Protein AF-A0A1I5XBR3-F1 (afdb_monomer)

InterPro domains:
  IPR021961 Type IV methyl-directed restriction enzyme EcoKMcrB subunit, DNA-binding domain [PF12102] (15-81)

Sequence (81 aa):
MQRRGVIIRTEIPERIRNHVETIAAETGTTVSDLGVEGRDGTGLKTEIPWVRVFSRSAAPRATTGWYVVYLFSASGDRVYL

Mean predicted aligned error: 3.8 Å

Solvent-accessible surface area (backbone atoms only — not comparable to full-atom values): 4587 Å² total; per-residue (Å²): 112,70,68,59,42,46,40,35,48,41,55,51,32,52,60,54,56,79,42,38,64,59,51,15,65,78,68,74,52,49,61,88,39,54,42,66,50,30,42,55,50,83,70,96,79,38,68,56,28,34,39,36,44,28,36,48,85,66,20,74,42,99,91,40,67,70,66,52,49,41,42,31,42,71,86,65,86,48,76,46,117

Foldseek 3Di:
DVVLQCCFAPVVLVVVLVCLVVVCVVVVHDSVQWDKGWDPDDPPPPLKTKIWIDGCVQDVDPVGHDTDMWIAHSVRPDTDD

pLDDT: mean 91.49, std 10.75, range [51.47, 98.31]

Radius of gyration: 12.95 Å; Cα contacts (8 Å, |Δi|>4): 122; chains: 1; bounding box: 37×19×30 Å

Nearest PDB structures (foldseek):
  7lbm-assembly1_z  TM=2.867E-01  e=4.475E-01  Homo sapiens
  1t4o-assembly1_A  TM=4.557E-01  e=2.682E+00  Saccharomyces cerevisiae
  8voi-assembly1_B  TM=4.056E-01  e=3.937E+00  Homo sapiens
  8fbd-assembly1_D  TM=2.732E-01  e=5.420E+00  Clostridium botulinum E1 str. 'BoNT E Beluga'

Structure (mmCIF, N/CA/C/O backbone):
data_AF-A0A1I5XBR3-F1
#
_entry.id   AF-A0A1I5XBR3-F1
#
loop_
_atom_site.group_PDB
_atom_site.id
_atom_site.type_symbol
_atom_site.label_atom_id
_atom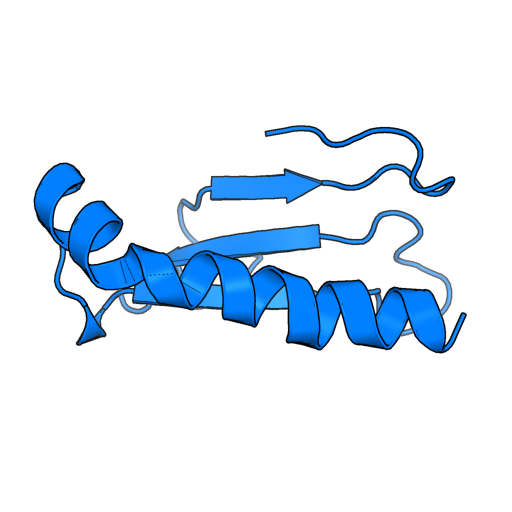_site.label_alt_id
_atom_site.label_comp_id
_atom_site.label_asym_id
_atom_site.label_entity_id
_atom_site.label_seq_id
_atom_site.pdbx_PDB_ins_code
_atom_site.Cartn_x
_atom_site.Cartn_y
_atom_site.Cartn_z
_atom_site.occupancy
_atom_site.B_iso_or_equiv
_atom_site.auth_seq_id
_atom_site.auth_comp_id
_atom_site.auth_asym_id
_atom_site.auth_atom_id
_atom_site.pdbx_PDB_model_num
ATOM 1 N N . MET A 1 1 ? 13.397 3.739 -15.443 1.00 61.19 1 MET A N 1
ATOM 2 C CA . MET A 1 1 ? 13.113 3.848 -13.989 1.00 61.19 1 MET A CA 1
ATOM 3 C C . MET A 1 1 ? 11.984 4.825 -13.635 1.00 61.19 1 MET A C 1
ATOM 5 O O . MET A 1 1 ? 11.254 4.522 -12.706 1.00 61.19 1 MET A O 1
ATOM 9 N N . GLN A 1 2 ? 11.763 5.942 -14.350 1.00 78.44 2 GLN A N 1
ATOM 10 C CA . GLN A 1 2 ? 10.692 6.900 -13.994 1.00 78.44 2 GLN A CA 1
ATOM 11 C C . GLN A 1 2 ? 9.271 6.301 -14.007 1.00 78.44 2 GLN A C 1
ATOM 13 O O . GLN A 1 2 ? 8.534 6.485 -13.044 1.00 78.44 2 GLN A O 1
ATOM 18 N N . ARG A 1 3 ? 8.896 5.537 -15.048 1.00 89.94 3 ARG A N 1
ATOM 19 C CA . ARG A 1 3 ? 7.546 4.947 -15.163 1.00 89.94 3 ARG A CA 1
ATOM 20 C C . ARG A 1 3 ? 7.222 3.978 -14.023 1.00 89.94 3 ARG A C 1
ATOM 22 O O . ARG A 1 3 ? 6.168 4.103 -13.415 1.00 89.94 3 ARG A O 1
ATOM 29 N N . ARG A 1 4 ? 8.150 3.071 -13.696 1.00 88.94 4 ARG A N 1
ATOM 30 C CA . ARG A 1 4 ? 8.036 2.152 -12.548 1.00 88.94 4 ARG A CA 1
ATOM 31 C C . ARG A 1 4 ? 7.792 2.927 -11.252 1.00 88.94 4 ARG A C 1
ATOM 33 O O . ARG A 1 4 ? 6.843 2.632 -10.537 1.00 88.94 4 ARG A O 1
ATOM 40 N N . GLY A 1 5 ? 8.575 3.978 -11.010 1.00 90.31 5 GLY A N 1
ATOM 41 C CA . GLY A 1 5 ? 8.412 4.826 -9.834 1.00 90.31 5 GLY A CA 1
ATOM 42 C C . GLY A 1 5 ? 7.055 5.529 -9.756 1.00 90.31 5 GLY A C 1
ATOM 43 O O . GLY A 1 5 ? 6.560 5.724 -8.651 1.00 90.31 5 GLY A O 1
ATOM 44 N N . VAL A 1 6 ? 6.450 5.911 -10.886 1.00 93.38 6 VAL A N 1
ATOM 45 C CA . VAL A 1 6 ? 5.082 6.470 -10.930 1.00 93.38 6 VAL A CA 1
ATOM 46 C C . VAL A 1 6 ? 4.047 5.389 -10.617 1.00 93.38 6 VAL A C 1
ATOM 48 O O . VAL A 1 6 ? 3.191 5.584 -9.758 1.00 93.38 6 VAL A O 1
ATOM 51 N N . ILE A 1 7 ? 4.168 4.220 -11.247 1.00 94.75 7 ILE A N 1
ATOM 52 C CA . ILE A 1 7 ? 3.243 3.100 -11.046 1.00 94.75 7 ILE A CA 1
ATOM 53 C C . ILE A 1 7 ? 3.232 2.653 -9.577 1.00 94.75 7 ILE A C 1
ATOM 55 O O . ILE A 1 7 ? 2.172 2.558 -8.963 1.00 94.75 7 ILE A O 1
ATOM 59 N N . ILE A 1 8 ? 4.413 2.423 -8.997 1.00 94.88 8 ILE A N 1
ATOM 60 C CA . ILE A 1 8 ? 4.554 1.883 -7.641 1.00 94.88 8 ILE A CA 1
ATOM 61 C C . ILE A 1 8 ? 4.164 2.908 -6.575 1.00 94.88 8 ILE A C 1
ATOM 63 O O . ILE A 1 8 ? 3.488 2.556 -5.616 1.00 94.88 8 ILE A O 1
ATOM 67 N N . ARG A 1 9 ? 4.587 4.171 -6.705 1.00 94.31 9 ARG A N 1
ATOM 68 C CA . ARG A 1 9 ? 4.368 5.179 -5.649 1.00 94.31 9 ARG A CA 1
ATOM 69 C C . ARG A 1 9 ? 3.002 5.859 -5.734 1.00 94.31 9 ARG A C 1
ATOM 71 O O . ARG A 1 9 ? 2.562 6.420 -4.732 1.00 94.31 9 ARG A O 1
ATOM 78 N N . THR A 1 10 ? 2.347 5.810 -6.894 1.00 96.06 10 THR A N 1
ATOM 79 C CA . THR A 1 10 ? 1.125 6.579 -7.160 1.00 96.06 10 THR A CA 1
ATOM 80 C C . THR A 1 10 ? 0.002 5.699 -7.700 1.00 96.06 10 THR A C 1
ATOM 82 O O . THR A 1 10 ? -0.958 5.462 -6.973 1.00 96.06 10 THR A O 1
ATOM 85 N N . GLU A 1 11 ? 0.130 5.157 -8.916 1.00 97.56 11 GLU A N 1
ATOM 86 C CA . GLU A 1 11 ? -1.013 4.550 -9.627 1.00 97.56 11 GLU A CA 1
ATOM 87 C C . GLU A 1 11 ? -1.578 3.308 -8.918 1.00 97.56 11 GLU A C 1
ATOM 89 O O . GLU A 1 11 ? -2.794 3.174 -8.769 1.00 97.56 11 GLU A O 1
ATOM 94 N N . ILE A 1 12 ? -0.719 2.394 -8.449 1.00 97.25 12 ILE A N 1
ATOM 95 C CA . ILE A 1 12 ? -1.166 1.196 -7.720 1.00 97.25 12 ILE A CA 1
ATOM 96 C C . ILE A 1 12 ? -1.754 1.573 -6.351 1.00 97.25 12 ILE A C 1
ATOM 98 O O . ILE A 1 12 ? -2.876 1.146 -6.068 1.00 97.25 12 ILE A O 1
ATOM 102 N N . PRO A 1 13 ? -1.081 2.386 -5.508 1.00 98.12 13 PRO A N 1
ATOM 103 C CA . PRO A 1 13 ? -1.683 2.869 -4.272 1.00 98.12 13 PRO A CA 1
ATOM 104 C C . PRO A 1 13 ? -3.045 3.543 -4.466 1.00 98.12 13 PRO A C 1
ATOM 106 O O . PRO A 1 13 ? -3.957 3.280 -3.692 1.00 98.12 13 PRO A O 1
ATOM 109 N N . GLU A 1 14 ? -3.216 4.381 -5.491 1.00 98.31 14 GLU A N 1
ATOM 110 C CA . GLU A 1 14 ? -4.502 5.025 -5.798 1.00 98.31 14 GLU A CA 1
ATOM 111 C C . GLU A 1 14 ? -5.581 4.012 -6.178 1.00 98.31 14 GLU A C 1
ATOM 113 O O . GLU A 1 14 ? -6.688 4.072 -5.647 1.00 98.31 14 GLU A O 1
ATOM 118 N N . ARG A 1 15 ? -5.251 3.022 -7.013 1.00 97.94 15 ARG A N 1
ATOM 119 C CA . ARG A 1 15 ? -6.185 1.943 -7.355 1.00 97.94 15 ARG A CA 1
ATOM 120 C C . ARG A 1 15 ? -6.638 1.152 -6.134 1.00 97.94 15 ARG A C 1
ATOM 122 O O . ARG A 1 15 ? -7.821 0.859 -6.019 1.00 97.94 15 ARG A O 1
ATOM 129 N N . ILE A 1 16 ? -5.730 0.839 -5.211 1.00 97.44 16 ILE A N 1
ATOM 130 C CA . ILE A 1 16 ? -6.086 0.154 -3.961 1.00 97.44 16 ILE A CA 1
ATOM 131 C C . ILE A 1 16 ? -6.940 1.065 -3.071 1.00 97.44 16 ILE A C 1
ATOM 133 O O . ILE A 1 16 ? -7.874 0.589 -2.427 1.00 97.44 16 ILE A O 1
ATOM 137 N N . ARG A 1 17 ? -6.674 2.379 -3.055 1.00 97.38 17 ARG A N 1
ATOM 138 C CA . ARG A 1 17 ? -7.466 3.330 -2.263 1.00 97.38 17 ARG A CA 1
ATOM 139 C C . ARG A 1 17 ? -8.935 3.397 -2.683 1.00 97.38 17 ARG A C 1
ATOM 141 O O . ARG A 1 17 ? -9.789 3.612 -1.831 1.00 97.38 17 ARG A O 1
ATOM 148 N N . ASN A 1 18 ? -9.252 3.111 -3.942 1.00 97.81 18 ASN A N 1
ATOM 149 C CA . ASN A 1 18 ? -10.646 3.005 -4.391 1.00 97.81 18 ASN A CA 1
ATOM 150 C C . ASN A 1 18 ? -11.421 1.858 -3.714 1.00 97.81 18 ASN A C 1
ATOM 152 O O . ASN A 1 18 ? -12.639 1.796 -3.831 1.00 97.81 18 ASN A O 1
ATOM 156 N N . HIS A 1 19 ? -10.730 0.962 -3.002 1.00 96.81 19 HIS A N 1
ATOM 157 C CA . HIS A 1 19 ? -11.317 -0.165 -2.285 1.00 96.81 19 HIS A CA 1
ATOM 1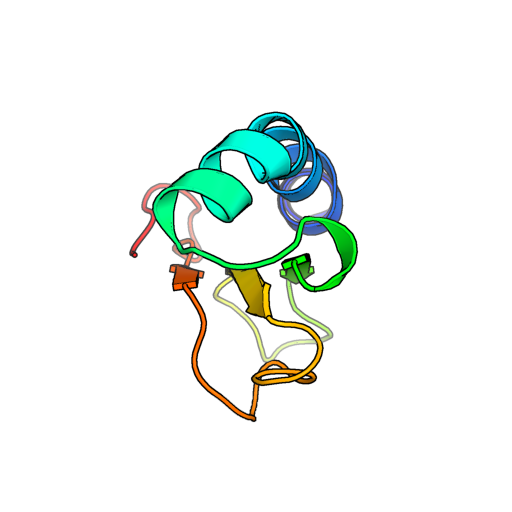58 C C . HIS A 1 19 ? -11.178 -0.060 -0.756 1.00 96.81 19 HIS A C 1
ATOM 160 O O . HIS A 1 19 ? -11.506 -1.026 -0.068 1.00 96.81 19 HIS A O 1
ATOM 166 N N . VAL A 1 20 ? -10.703 1.065 -0.183 1.00 95.56 20 VAL A N 1
ATOM 167 C CA . VAL A 1 20 ? -10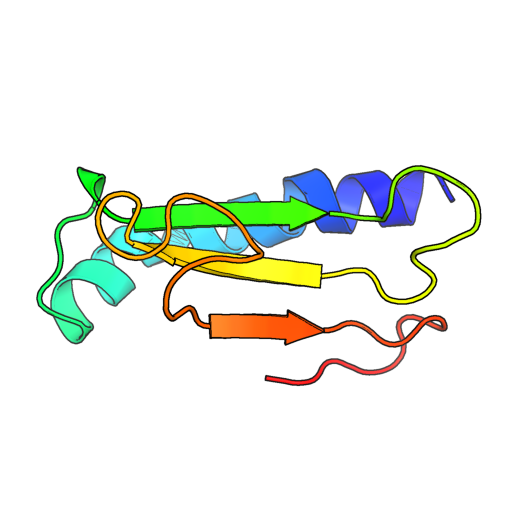.453 1.111 1.277 1.00 95.56 20 VAL A CA 1
ATOM 168 C C . VAL A 1 20 ? -11.715 0.945 2.107 1.00 95.56 20 VAL A C 1
ATOM 170 O O . VAL A 1 20 ? -11.627 0.423 3.209 1.00 95.56 20 VAL A O 1
ATOM 173 N N . GLU A 1 21 ? -12.869 1.384 1.605 1.00 96.81 21 GLU A N 1
ATOM 174 C CA . GLU A 1 21 ? -14.142 1.238 2.315 1.00 96.81 21 GLU A CA 1
ATOM 175 C C . GLU A 1 21 ? -14.512 -0.238 2.461 1.00 96.81 21 GLU A C 1
ATOM 177 O O . GLU A 1 21 ? -14.822 -0.693 3.559 1.00 96.81 21 GLU A O 1
ATOM 182 N N . THR A 1 22 ? -14.381 -1.008 1.377 1.00 97.50 22 THR A N 1
ATOM 183 C CA . THR A 1 22 ? -14.574 -2.461 1.398 1.00 97.50 22 THR A CA 1
ATOM 184 C C . THR A 1 22 ? -13.559 -3.132 2.318 1.00 97.50 22 THR A C 1
ATOM 186 O O . THR A 1 22 ? -13.941 -3.928 3.166 1.00 97.50 22 THR A O 1
ATOM 189 N N . ILE A 1 23 ? -12.273 -2.779 2.215 1.00 95.44 23 ILE A N 1
ATOM 190 C CA . ILE A 1 23 ? -11.231 -3.347 3.083 1.00 95.44 23 ILE A CA 1
ATOM 191 C C . ILE A 1 23 ? -11.529 -3.035 4.556 1.00 95.44 23 ILE A C 1
ATOM 193 O O . ILE A 1 23 ? -11.395 -3.916 5.401 1.00 95.44 23 ILE A O 1
ATOM 197 N N . ALA A 1 24 ? -11.956 -1.810 4.869 1.00 95.81 24 ALA A N 1
ATOM 198 C CA . ALA A 1 24 ? -12.310 -1.402 6.223 1.00 95.81 24 ALA A CA 1
ATOM 199 C C . ALA A 1 24 ? -13.462 -2.245 6.781 1.00 95.81 24 ALA A C 1
ATOM 201 O O . ALA A 1 24 ? -13.340 -2.797 7.873 1.00 95.81 24 ALA A O 1
ATOM 202 N N . ALA A 1 25 ? -14.531 -2.402 5.997 1.00 96.69 25 ALA A N 1
ATOM 203 C CA . ALA A 1 25 ? -15.697 -3.192 6.373 1.00 96.69 25 ALA A CA 1
ATOM 204 C C . ALA A 1 25 ? -15.348 -4.670 6.620 1.00 96.69 25 ALA A C 1
ATOM 206 O O . ALA A 1 25 ? -15.697 -5.210 7.666 1.00 96.69 25 ALA A O 1
ATOM 207 N N . GLU A 1 26 ? -14.607 -5.302 5.706 1.00 95.94 26 GLU A N 1
ATOM 208 C CA . GLU A 1 26 ? -14.260 -6.731 5.784 1.00 95.94 26 GLU A CA 1
ATOM 209 C C . GLU A 1 26 ? -13.245 -7.046 6.894 1.00 95.94 26 GLU A C 1
ATOM 211 O O . GLU A 1 26 ? -13.221 -8.149 7.434 1.00 95.94 26 GLU A O 1
ATOM 216 N N . THR A 1 27 ? -12.392 -6.083 7.255 1.00 91.56 27 THR A N 1
ATOM 217 C CA . THR A 1 27 ? -11.374 -6.272 8.305 1.00 91.56 27 THR A CA 1
ATOM 218 C C . THR A 1 27 ? -11.788 -5.727 9.672 1.00 91.56 27 THR A C 1
ATOM 220 O O . THR A 1 27 ? -11.034 -5.866 10.635 1.00 91.56 27 THR A O 1
ATOM 223 N N . GLY A 1 28 ? -12.972 -5.113 9.785 1.00 92.94 28 GLY A N 1
ATOM 224 C CA . GLY A 1 28 ? -13.453 -4.508 11.030 1.00 92.94 28 GLY A CA 1
ATOM 225 C C . GLY A 1 28 ? -12.628 -3.302 11.499 1.00 92.94 28 GLY A C 1
ATOM 226 O O . GLY A 1 28 ? -12.636 -2.984 12.687 1.00 92.94 28 GLY A O 1
ATOM 227 N N . THR A 1 29 ? -11.902 -2.641 10.591 1.00 92.12 29 THR A N 1
ATOM 228 C CA . THR A 1 29 ? -11.152 -1.408 10.879 1.00 92.12 29 THR A CA 1
ATOM 229 C C . THR A 1 29 ? -11.884 -0.177 10.344 1.00 92.12 29 THR A C 1
ATOM 231 O O . THR A 1 29 ? -12.927 -0.274 9.699 1.00 92.12 29 THR A O 1
ATOM 234 N N . THR A 1 30 ? -11.350 1.015 10.603 1.00 96.44 30 THR A N 1
ATOM 235 C CA . THR A 1 30 ? -11.882 2.261 10.053 1.00 96.44 30 THR A CA 1
ATOM 236 C C . THR A 1 30 ? -11.112 2.688 8.809 1.00 96.44 30 THR A C 1
ATOM 238 O O . THR A 1 30 ? -9.901 2.506 8.690 1.00 96.44 30 THR A O 1
ATOM 241 N N . VAL A 1 31 ? -11.809 3.360 7.892 1.00 96.88 31 VAL A N 1
ATOM 242 C CA . VAL A 1 31 ? -11.189 4.003 6.722 1.00 96.88 31 VAL A CA 1
ATOM 243 C C . VAL A 1 31 ? -10.063 4.958 7.136 1.00 96.88 31 VAL A C 1
ATOM 245 O O . VAL A 1 31 ? -9.029 5.025 6.474 1.00 96.88 31 VAL A O 1
ATOM 248 N N . SER A 1 32 ? -10.238 5.675 8.250 1.00 96.81 32 SER A N 1
ATOM 249 C CA . SER A 1 32 ? -9.241 6.615 8.771 1.00 96.81 32 SER A CA 1
ATOM 250 C C . SER A 1 32 ? -7.989 5.934 9.322 1.00 96.81 32 SER A C 1
ATOM 252 O O . SER A 1 32 ? -6.919 6.542 9.283 1.00 96.81 32 SER A O 1
ATOM 254 N N . ASP A 1 33 ? -8.098 4.694 9.803 1.00 96.75 33 ASP A N 1
ATOM 255 C CA . ASP A 1 33 ? -6.959 3.907 10.272 1.00 96.75 33 ASP A CA 1
ATOM 256 C C . ASP A 1 33 ? -6.265 3.148 9.134 1.00 96.75 33 ASP A C 1
ATOM 258 O O . ASP A 1 33 ? -5.140 2.699 9.308 1.00 96.75 33 ASP A O 1
ATOM 262 N N . LEU A 1 34 ? -6.845 3.056 7.935 1.00 97.31 34 LEU A N 1
ATOM 263 C CA . LEU A 1 34 ? -6.169 2.429 6.800 1.00 97.31 34 LEU A CA 1
ATOM 264 C C . LEU A 1 34 ? -5.181 3.373 6.100 1.00 97.31 34 LEU A C 1
ATOM 266 O O . LEU A 1 34 ? -5.411 4.562 5.845 1.00 97.31 34 LEU A O 1
ATOM 270 N N . GLY A 1 35 ? -4.029 2.807 5.768 1.00 97.12 35 GLY A N 1
ATOM 271 C CA . GLY A 1 35 ? -2.981 3.408 4.966 1.00 97.12 35 GLY A CA 1
ATOM 272 C C . GLY A 1 35 ? -2.656 2.536 3.760 1.00 97.12 35 GLY A C 1
ATOM 273 O O . GLY A 1 35 ? -2.656 1.309 3.840 1.00 97.12 35 GLY A O 1
ATOM 274 N N . VAL A 1 36 ? -2.341 3.187 2.641 1.00 98.00 36 VAL A N 1
ATOM 275 C CA . VAL A 1 36 ? -1.784 2.540 1.448 1.00 98.00 36 VAL A CA 1
ATOM 276 C C . VAL A 1 36 ? -0.544 3.315 1.036 1.00 98.00 36 VAL A C 1
ATOM 278 O O . VAL A 1 36 ? -0.618 4.526 0.802 1.00 98.00 36 VAL A O 1
ATOM 281 N N . GLU A 1 37 ? 0.591 2.631 0.955 1.00 97.31 37 GLU A N 1
ATOM 282 C CA . GLU A 1 37 ? 1.893 3.227 0.654 1.00 97.31 37 GLU A CA 1
ATOM 283 C C . GLU A 1 37 ? 2.649 2.349 -0.339 1.00 97.31 37 GLU A C 1
ATOM 285 O O . GLU A 1 37 ? 2.712 1.135 -0.166 1.00 97.31 37 GLU A O 1
ATOM 290 N N . GLY A 1 38 ? 3.254 2.969 -1.351 1.00 95.69 38 GLY A N 1
ATOM 291 C CA . GLY A 1 38 ? 4.130 2.292 -2.298 1.00 95.69 38 GLY A CA 1
ATOM 292 C C . GLY A 1 38 ? 5.537 2.866 -2.293 1.00 95.69 38 GLY A C 1
ATOM 293 O O . GLY A 1 38 ? 5.719 4.084 -2.207 1.00 95.69 38 GLY A O 1
ATOM 294 N N . ARG A 1 39 ? 6.543 1.997 -2.421 1.00 93.00 39 ARG A N 1
ATOM 295 C CA . ARG A 1 39 ? 7.953 2.390 -2.459 1.00 93.00 39 ARG A CA 1
ATOM 296 C C . ARG A 1 39 ? 8.697 1.658 -3.565 1.00 93.00 39 ARG A C 1
ATOM 298 O O . ARG A 1 39 ? 8.746 0.436 -3.605 1.00 93.00 39 ARG A O 1
ATOM 305 N N . ASP A 1 40 ? 9.339 2.442 -4.425 1.00 88.06 40 ASP A N 1
ATOM 306 C CA . ASP A 1 40 ? 10.165 1.963 -5.542 1.00 88.06 40 ASP A CA 1
ATOM 307 C C . ASP A 1 40 ? 11.674 1.994 -5.217 1.00 88.06 40 ASP A C 1
ATOM 309 O O . ASP A 1 40 ? 12.523 2.148 -6.095 1.00 88.06 40 ASP A O 1
ATOM 313 N N . GLY A 1 41 ? 11.997 1.920 -3.920 1.00 73.12 41 GLY A N 1
ATOM 314 C CA . GLY A 1 41 ? 13.345 2.100 -3.389 1.00 73.12 41 GLY A CA 1
ATOM 315 C C . GLY A 1 41 ? 13.805 3.554 -3.240 1.00 73.12 41 GLY A C 1
ATOM 316 O O . GLY A 1 41 ? 13.303 4.474 -3.880 1.00 73.12 41 GLY A O 1
ATOM 317 N N . THR A 1 42 ? 14.796 3.758 -2.372 1.00 54.75 42 THR A N 1
ATOM 318 C CA . THR A 1 42 ? 15.623 4.975 -2.314 1.00 54.75 42 THR A CA 1
ATOM 319 C 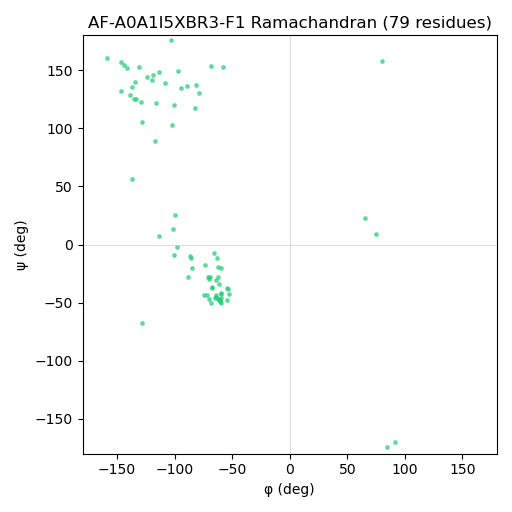C . THR A 1 42 ? 17.087 4.532 -2.333 1.00 54.75 42 THR A C 1
ATOM 321 O O . THR A 1 42 ? 17.576 4.001 -1.338 1.00 54.75 42 THR A O 1
ATOM 324 N N . GLY A 1 43 ? 17.768 4.705 -3.471 1.00 57.97 43 GLY A N 1
ATOM 325 C CA . GLY A 1 43 ? 19.164 4.292 -3.687 1.00 57.97 43 GLY A CA 1
ATOM 326 C C . GLY A 1 43 ? 19.339 2.878 -4.266 1.00 57.97 43 GLY A C 1
ATOM 327 O O . GLY A 1 43 ? 18.378 2.232 -4.668 1.00 57.97 43 GLY A O 1
ATOM 328 N N . LEU A 1 44 ? 20.587 2.393 -4.288 1.00 53.09 44 LEU A N 1
ATOM 329 C CA . LEU A 1 44 ? 21.017 1.112 -4.887 1.00 53.09 44 LEU A CA 1
ATOM 330 C C . LEU A 1 44 ? 20.463 -0.161 -4.205 1.00 53.09 44 LEU A C 1
ATOM 332 O O . LEU A 1 44 ? 20.701 -1.254 -4.702 1.00 53.09 44 LEU A O 1
ATOM 336 N N . LYS A 1 45 ? 19.774 -0.057 -3.058 1.00 51.47 45 LYS A N 1
ATOM 337 C CA . LYS A 1 45 ? 19.491 -1.207 -2.172 1.00 51.47 45 LYS A CA 1
ATOM 338 C C . LYS A 1 45 ? 18.093 -1.821 -2.269 1.00 51.47 45 LYS A C 1
ATOM 340 O O . LYS A 1 45 ? 17.871 -2.863 -1.665 1.00 51.47 45 LYS A O 1
ATOM 345 N N . THR A 1 46 ? 17.145 -1.223 -2.984 1.00 62.28 46 THR A N 1
ATOM 346 C CA . THR A 1 46 ? 15.809 -1.827 -3.118 1.00 62.28 46 THR A CA 1
ATOM 347 C C . THR A 1 46 ? 15.558 -2.168 -4.572 1.00 62.28 46 THR A C 1
ATOM 349 O O . THR A 1 46 ? 15.052 -1.361 -5.345 1.00 62.28 46 THR A O 1
ATOM 352 N N . GLU A 1 47 ? 15.965 -3.382 -4.924 1.00 80.94 47 GLU A N 1
ATOM 353 C CA . GLU A 1 47 ? 15.691 -3.993 -6.222 1.00 80.94 47 GLU A CA 1
ATOM 354 C C . G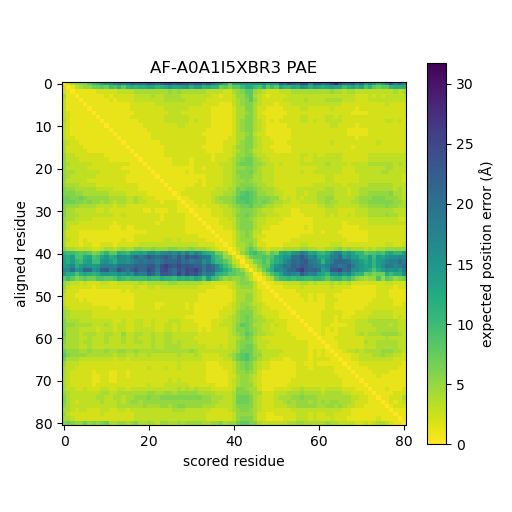LU A 1 47 ? 14.204 -4.350 -6.378 1.00 80.94 47 GLU A C 1
ATOM 356 O O . GLU A 1 47 ? 13.676 -4.293 -7.483 1.00 80.94 47 GLU A O 1
ATOM 361 N N . ILE A 1 48 ? 13.536 -4.658 -5.258 1.00 90.75 48 ILE A N 1
ATOM 362 C CA . ILE A 1 48 ? 12.159 -5.161 -5.171 1.00 90.75 48 ILE A CA 1
ATOM 363 C C . ILE A 1 48 ? 11.215 -4.023 -4.753 1.00 90.75 48 ILE A C 1
ATOM 365 O O . ILE A 1 48 ? 11.198 -3.647 -3.574 1.00 90.75 48 ILE A O 1
ATOM 369 N N . PRO A 1 49 ? 10.438 -3.441 -5.684 1.00 92.94 49 PRO A N 1
ATOM 370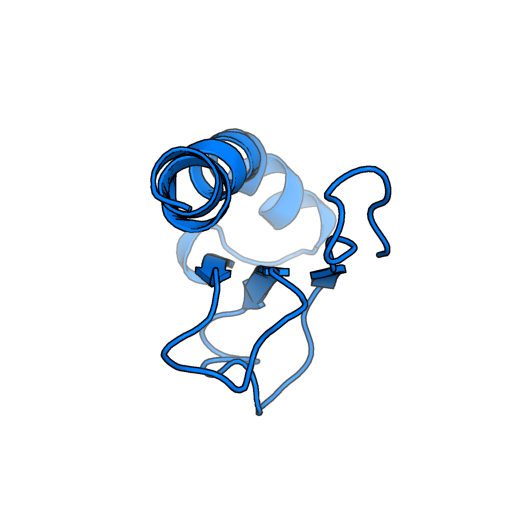 C CA . PRO A 1 49 ? 9.418 -2.456 -5.359 1.00 92.94 49 PRO A CA 1
ATOM 371 C C . PRO A 1 49 ? 8.273 -3.108 -4.587 1.00 92.94 49 PRO A C 1
ATOM 373 O O . PRO A 1 49 ? 7.993 -4.297 -4.752 1.00 92.94 49 PRO A O 1
ATOM 376 N N . TRP A 1 50 ? 7.567 -2.326 -3.779 1.00 95.31 50 TRP A N 1
ATOM 377 C CA . TRP A 1 50 ? 6.449 -2.851 -3.002 1.00 95.31 50 TRP A CA 1
ATOM 378 C C . TRP A 1 50 ? 5.329 -1.842 -2.799 1.00 95.31 50 TRP A C 1
ATOM 380 O O . TRP A 1 50 ? 5.549 -0.631 -2.845 1.00 95.31 50 TRP A O 1
ATOM 390 N N . VAL A 1 51 ? 4.126 -2.354 -2.540 1.00 97.56 51 VAL A N 1
ATOM 391 C CA . VAL A 1 51 ? 2.964 -1.573 -2.100 1.00 97.56 51 VAL A CA 1
ATOM 392 C C . VAL A 1 51 ? 2.314 -2.282 -0.924 1.00 97.56 51 VAL A C 1
ATOM 394 O O . VAL A 1 51 ? 1.973 -3.454 -1.032 1.00 97.56 51 VAL A O 1
ATOM 397 N N . ARG A 1 52 ? 2.134 -1.585 0.197 1.00 97.38 52 ARG A N 1
ATOM 398 C CA . ARG A 1 52 ? 1.540 -2.140 1.417 1.00 97.38 52 ARG A CA 1
ATOM 399 C C . ARG A 1 52 ? 0.197 -1.501 1.748 1.00 97.38 52 ARG A C 1
ATOM 401 O O . ARG A 1 52 ? 0.007 -0.306 1.513 1.00 97.38 52 ARG A O 1
ATOM 408 N N . VAL A 1 53 ? -0.682 -2.293 2.355 1.00 97.75 53 VAL A N 1
ATOM 409 C CA . VAL A 1 53 ? -1.942 -1.877 2.982 1.00 97.75 53 VAL A CA 1
ATOM 410 C C . VAL A 1 53 ? -1.838 -2.177 4.469 1.00 97.75 53 VAL A C 1
ATOM 412 O O . VAL A 1 53 ? -1.566 -3.313 4.854 1.00 97.75 53 VAL A O 1
ATOM 415 N N . PHE A 1 54 ? -1.994 -1.156 5.302 1.00 97.25 54 PHE A N 1
ATOM 416 C CA . PHE A 1 54 ? -1.632 -1.226 6.714 1.00 97.25 54 PHE A CA 1
ATOM 417 C C . PHE A 1 54 ? -2.596 -0.435 7.595 1.00 97.25 54 PHE A C 1
ATOM 419 O O . PHE A 1 54 ? -3.195 0.538 7.143 1.00 97.25 54 PHE A O 1
ATOM 426 N N . SER A 1 55 ? -2.698 -0.824 8.866 1.00 96.50 55 SER A N 1
ATOM 427 C CA . SER A 1 55 ? -3.291 0.020 9.908 1.00 96.50 55 SER A CA 1
ATOM 428 C C . SER A 1 55 ? -2.271 1.075 10.347 1.00 96.50 55 SER A C 1
ATOM 430 O O . SER A 1 55 ? -1.119 0.755 10.645 1.00 96.50 55 SER A O 1
ATOM 432 N N . ARG A 1 56 ? -2.671 2.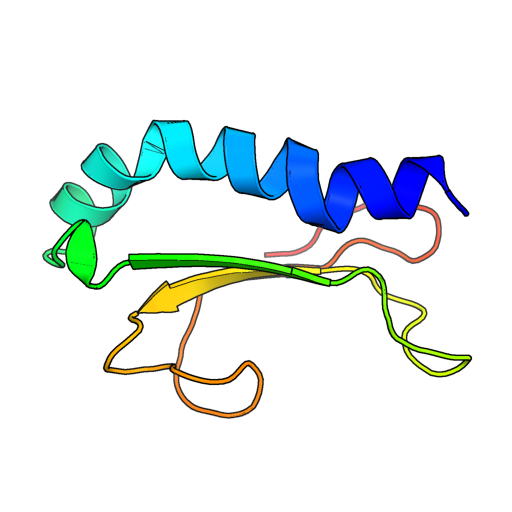344 10.387 1.00 96.31 56 ARG A N 1
ATOM 433 C CA . ARG A 1 56 ? -1.830 3.477 10.791 1.00 96.31 56 ARG A CA 1
ATOM 434 C C . ARG A 1 56 ? -1.477 3.397 12.269 1.00 96.31 56 ARG A C 1
ATOM 436 O O . ARG A 1 56 ? -0.348 3.725 12.627 1.00 96.31 56 ARG A O 1
ATOM 443 N N . SER A 1 57 ? -2.415 2.955 13.102 1.00 96.12 57 SER A N 1
ATOM 444 C CA . SER A 1 57 ? -2.209 2.765 14.537 1.00 96.12 57 SER A CA 1
ATOM 445 C C . SER A 1 57 ? -1.364 1.525 14.850 1.00 96.12 57 SER A C 1
ATOM 447 O O . SER A 1 57 ? -0.441 1.613 15.661 1.00 96.12 57 SER A O 1
ATOM 449 N N . ALA A 1 58 ? -1.610 0.392 14.182 1.00 95.25 58 ALA A N 1
ATOM 450 C CA . ALA A 1 58 ? -0.928 -0.872 14.476 1.00 95.25 58 ALA A CA 1
ATOM 451 C C . ALA A 1 58 ? 0.398 -1.072 13.715 1.00 95.25 58 ALA A C 1
ATOM 453 O O . ALA A 1 58 ? 1.287 -1.772 14.201 1.00 95.25 58 ALA A O 1
ATOM 454 N N . ALA A 1 59 ? 0.555 -0.472 12.530 1.00 96.69 59 ALA A N 1
ATOM 455 C CA . ALA A 1 59 ? 1.721 -0.644 11.657 1.00 96.69 59 ALA A CA 1
ATOM 456 C C . ALA A 1 59 ? 2.231 0.681 11.036 1.00 96.69 59 ALA A C 1
ATOM 458 O O . ALA A 1 59 ? 2.377 0.800 9.810 1.00 96.69 59 ALA A O 1
ATOM 459 N N . PRO A 1 60 ? 2.572 1.695 11.861 1.00 94.19 60 PRO A N 1
ATOM 460 C CA . PRO A 1 60 ? 2.883 3.056 11.404 1.00 94.19 60 PRO A CA 1
ATOM 461 C C . PRO A 1 60 ? 4.109 3.149 10.481 1.00 94.19 60 PRO A C 1
ATOM 463 O O . PRO A 1 60 ? 4.275 4.128 9.756 1.00 94.19 60 PRO A O 1
ATOM 466 N N . ARG A 1 61 ? 4.987 2.139 10.484 1.00 94.81 61 ARG A N 1
ATOM 467 C CA . ARG A 1 61 ? 6.205 2.075 9.661 1.00 94.81 61 ARG A CA 1
ATOM 468 C C . ARG A 1 61 ? 6.279 0.735 8.948 1.00 94.81 61 ARG A C 1
ATOM 470 O O . ARG A 1 61 ? 5.831 -0.264 9.489 1.00 94.81 61 ARG A O 1
ATOM 477 N N . ALA A 1 62 ? 6.937 0.683 7.791 1.00 91.75 62 ALA A N 1
ATOM 478 C CA . ALA A 1 62 ? 7.150 -0.580 7.074 1.00 91.75 62 ALA A CA 1
ATOM 479 C C . ALA A 1 62 ? 7.947 -1.613 7.898 1.00 91.75 62 ALA A C 1
ATOM 481 O O . ALA A 1 62 ? 7.881 -2.804 7.644 1.00 91.75 62 ALA A O 1
ATOM 482 N N . THR A 1 63 ? 8.687 -1.192 8.919 1.00 92.81 63 THR A N 1
ATOM 483 C CA . THR A 1 63 ? 9.477 -2.085 9.780 1.00 92.81 63 THR A CA 1
ATOM 484 C C . THR A 1 63 ? 8.802 -2.378 11.123 1.00 92.81 63 THR A C 1
ATOM 486 O O . THR A 1 63 ? 9.472 -2.788 12.068 1.00 92.81 63 THR A O 1
ATOM 489 N N . THR A 1 64 ? 7.514 -2.068 11.292 1.00 94.94 64 THR A N 1
ATOM 490 C CA . THR A 1 64 ? 6.815 -2.238 12.574 1.00 94.94 64 THR A CA 1
ATOM 491 C C . THR A 1 64 ? 5.356 -2.614 12.343 1.00 94.94 64 THR A C 1
ATOM 493 O O . THR A 1 64 ? 4.667 -1.932 11.592 1.00 94.94 64 THR A O 1
ATOM 496 N N . GLY A 1 65 ? 4.887 -3.644 13.048 1.00 94.25 65 GLY A N 1
ATOM 497 C CA . GLY A 1 65 ? 3.509 -4.127 12.969 1.00 94.25 65 GLY A CA 1
ATOM 498 C C . GLY A 1 65 ? 3.269 -5.106 11.820 1.00 94.25 65 GLY A C 1
ATOM 499 O O . GLY A 1 65 ? 4.200 -5.515 11.126 1.00 94.25 65 GLY A O 1
ATOM 500 N N . TRP A 1 66 ? 2.002 -5.475 11.647 1.00 94.06 66 TRP A N 1
ATOM 501 C CA . TRP A 1 66 ? 1.539 -6.410 10.624 1.00 94.06 66 TRP A CA 1
ATOM 502 C C . TRP A 1 66 ? 0.762 -5.666 9.545 1.00 94.06 66 TRP A C 1
ATOM 504 O O . TRP A 1 66 ? -0.016 -4.756 9.836 1.00 94.06 66 TRP A O 1
ATOM 514 N N . TYR A 1 67 ? 0.992 -6.039 8.295 1.00 96.12 67 TYR A N 1
ATOM 515 C CA . TYR A 1 67 ? 0.347 -5.438 7.138 1.00 96.12 67 TYR A CA 1
ATOM 516 C C . TYR A 1 67 ? 0.416 -6.397 5.953 1.00 96.12 67 TYR A C 1
ATOM 518 O O . TYR A 1 67 ? 1.255 -7.296 5.915 1.00 96.12 67 TYR A O 1
ATOM 526 N N . VAL A 1 68 ? -0.453 -6.176 4.974 1.00 95.94 68 VAL A N 1
ATOM 527 C CA . VAL A 1 68 ? -0.424 -6.896 3.700 1.00 95.94 68 VAL A CA 1
ATOM 528 C C . VAL A 1 68 ? 0.480 -6.129 2.743 1.00 95.94 68 VAL A C 1
ATOM 530 O O . VAL A 1 68 ? 0.413 -4.898 2.685 1.00 95.94 68 VAL A O 1
ATOM 533 N N . VAL A 1 69 ? 1.339 -6.823 1.998 1.00 96.75 69 VAL A N 1
ATOM 534 C CA . VAL A 1 69 ? 2.274 -6.185 1.067 1.00 96.75 69 VAL A CA 1
ATOM 535 C C . VAL A 1 69 ? 2.368 -6.948 -0.242 1.00 96.75 69 VAL A C 1
ATOM 537 O O . VAL A 1 69 ? 2.643 -8.137 -0.266 1.00 96.75 69 VAL A O 1
ATOM 540 N N . TYR A 1 70 ? 2.191 -6.223 -1.339 1.00 97.12 70 TYR A N 1
ATOM 541 C CA . TYR A 1 70 ? 2.536 -6.686 -2.669 1.00 97.12 70 TYR A CA 1
ATOM 542 C C . TYR A 1 70 ? 4.027 -6.454 -2.900 1.00 97.12 70 TYR A C 1
ATOM 544 O O . TYR A 1 70 ? 4.475 -5.303 -2.897 1.00 97.12 70 TYR A O 1
ATOM 552 N N . LEU A 1 71 ? 4.788 -7.525 -3.112 1.00 95.75 71 LEU A N 1
ATOM 553 C CA . LEU A 1 71 ? 6.195 -7.472 -3.511 1.00 95.75 71 LEU A CA 1
ATOM 554 C C . LEU A 1 71 ? 6.293 -7.726 -5.015 1.00 95.75 71 LEU A C 1
ATOM 556 O O . LEU A 1 71 ? 5.888 -8.784 -5.493 1.00 95.75 71 LEU A O 1
ATOM 560 N N . PHE A 1 72 ? 6.831 -6.771 -5.765 1.00 94.06 72 PHE A N 1
ATOM 561 C CA . PHE A 1 72 ? 6.989 -6.886 -7.214 1.00 94.06 72 PHE A CA 1
ATOM 562 C C . PHE A 1 72 ? 8.387 -7.406 -7.540 1.00 94.06 72 PHE A C 1
ATOM 564 O O . PHE A 1 72 ? 9.371 -6.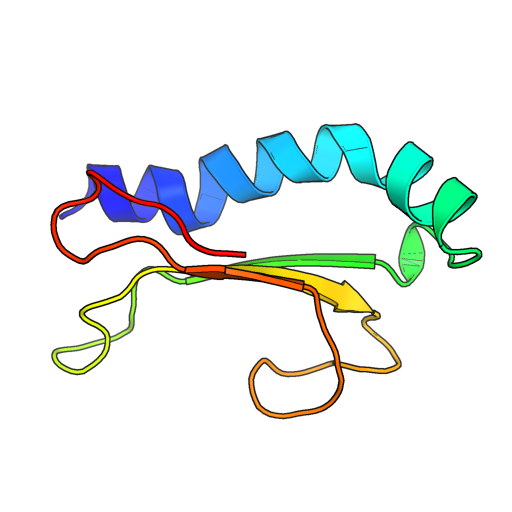911 -6.989 1.00 94.06 72 PHE A O 1
ATOM 571 N N . SER A 1 73 ? 8.501 -8.380 -8.448 1.00 92.00 73 SER A N 1
ATOM 572 C CA . SER A 1 73 ? 9.818 -8.814 -8.926 1.00 92.00 73 SER A CA 1
ATOM 573 C C . SER A 1 73 ? 10.587 -7.635 -9.532 1.00 92.00 73 SER A C 1
ATOM 575 O O . SER A 1 73 ? 9.997 -6.694 -10.067 1.00 92.00 73 SER A O 1
ATOM 577 N N . ALA A 1 74 ? 11.918 -7.697 -9.492 1.00 86.44 74 ALA A N 1
ATOM 578 C CA . ALA A 1 74 ? 12.788 -6.676 -10.078 1.00 86.44 74 ALA A CA 1
ATOM 579 C C . ALA A 1 74 ? 12.473 -6.404 -11.564 1.00 86.44 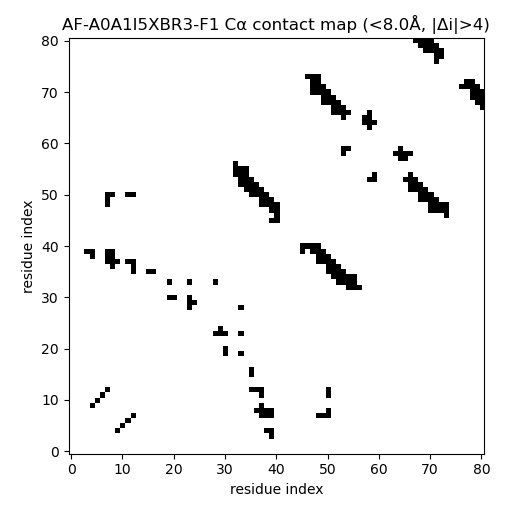74 ALA A C 1
ATOM 581 O O . ALA A 1 74 ? 12.488 -5.258 -12.020 1.00 86.44 74 ALA A O 1
ATOM 582 N N . SER A 1 75 ? 12.149 -7.472 -12.299 1.00 87.38 75 SER A N 1
ATOM 583 C CA . SER A 1 75 ? 11.726 -7.475 -13.703 1.00 87.38 75 SER A CA 1
ATOM 584 C C . SER A 1 75 ? 10.297 -6.968 -13.925 1.00 87.38 75 SER A C 1
ATOM 586 O O . SER A 1 75 ? 9.959 -6.609 -15.050 1.00 87.38 75 SER A O 1
ATOM 588 N N . GLY A 1 76 ? 9.460 -6.918 -12.884 1.00 88.88 76 GLY A N 1
ATOM 589 C CA . GLY A 1 76 ? 8.061 -6.486 -12.959 1.00 88.88 76 GLY A CA 1
ATOM 590 C C . GLY A 1 76 ? 7.099 -7.505 -13.583 1.00 88.88 76 GLY A C 1
ATOM 591 O O . GLY A 1 76 ? 5.951 -7.165 -13.847 1.00 88.88 76 GLY A O 1
ATOM 592 N N . ASP A 1 77 ? 7.545 -8.738 -13.822 1.00 93.88 77 ASP A N 1
ATOM 593 C CA . ASP A 1 77 ? 6.761 -9.831 -14.416 1.00 93.88 77 ASP A CA 1
ATOM 594 C C . ASP A 1 77 ? 5.956 -10.640 -13.385 1.00 93.88 77 ASP A C 1
ATOM 596 O O . ASP A 1 77 ? 5.142 -11.482 -13.761 1.00 93.88 77 ASP A O 1
ATOM 600 N N . ARG A 1 78 ? 6.193 -10.424 -12.083 1.00 95.69 78 ARG A N 1
ATOM 601 C CA . ARG A 1 78 ? 5.573 -11.181 -10.985 1.00 95.69 78 ARG A CA 1
ATOM 602 C C . ARG A 1 78 ? 5.224 -10.272 -9.816 1.00 95.69 78 ARG A C 1
ATOM 604 O O . ARG A 1 78 ? 5.904 -9.276 -9.561 1.00 95.69 78 ARG A O 1
ATOM 611 N N . VAL A 1 79 ? 4.200 -10.675 -9.072 1.00 96.25 79 VAL A N 1
ATOM 612 C CA . VAL A 1 79 ? 3.809 -10.071 -7.799 1.00 96.25 79 VAL A CA 1
ATOM 613 C C . VAL A 1 79 ? 3.535 -11.169 -6.774 1.00 96.25 79 VAL A C 1
ATOM 615 O O . VAL A 1 79 ? 2.963 -12.204 -7.113 1.00 96.25 79 VAL A O 1
ATOM 618 N N . TYR A 1 80 ? 3.965 -10.939 -5.539 1.00 96.31 80 TYR A N 1
ATOM 619 C CA . TYR A 1 80 ? 3.779 -11.830 -4.395 1.00 96.31 80 TYR A CA 1
ATOM 620 C C . TYR A 1 80 ? 2.960 -11.114 -3.321 1.00 96.31 80 TYR A C 1
ATOM 622 O O . TYR A 1 80 ? 3.107 -9.898 -3.175 1.00 96.31 80 TYR A O 1
ATOM 630 N N . LEU A 1 81 ? 2.124 -11.864 -2.600 1.00 93.69 81 LEU A N 1
ATOM 631 C CA . LEU A 1 81 ? 1.273 -11.394 -1.506 1.00 93.69 81 LEU A CA 1
ATOM 632 C C . LEU A 1 81 ? 1.508 -12.243 -0.257 1.00 93.69 81 LEU A C 1
ATOM 634 O O . LEU A 1 81 ? 1.593 -13.481 -0.429 1.00 93.69 81 LEU A O 1
#

Organism: NCBI:txid1993

Secondary structure (DSSP, 8-state):
-HHHHHIIIIIHHHHHHTTHHHHHHHHT--TTTEEEEEE--SSTT--S-EEEEEETTT--BTTBS-EEEEEEPTTSS-EE-